Protein AF-A0A397TAD4-F1 (afdb_monomer_lite)

pLDDT: mean 73.11, std 14.96, range [38.75, 90.0]

Secondary structure (DSSP, 8-state):
--------------TTSEEEEEEETTEEEEEEHHHHHHS-HHHHHHHHHHHHHHTT---SSEEEEEEE-SSS-EEEEEE--TTT--HHHHHHHHHHH-SSS---EEEEEE-----

Radius of gyration: 17.32 Å; chains: 1; bounding box: 34×46×65 Å

Structure (mmCIF, N/CA/C/O backbone):
data_AF-A0A397TAD4-F1
#
_entry.id   AF-A0A397TAD4-F1
#
loop_
_atom_site.group_PDB
_atom_site.id
_atom_site.type_symbol
_atom_site.label_atom_id
_atom_site.label_alt_id
_atom_site.label_comp_id
_atom_site.label_asym_id
_atom_site.label_entity_id
_atom_site.label_seq_id
_atom_site.pdbx_PDB_ins_code
_atom_site.Cartn_x
_atom_site.Cartn_y
_atom_site.Cartn_z
_atom_site.occupancy
_atom_site.B_iso_or_equiv
_atom_site.auth_seq_id
_atom_site.auth_comp_id
_atom_site.auth_asym_id
_atom_site.auth_atom_id
_atom_site.pdbx_PDB_model_num
ATOM 1 N N . MET A 1 1 ? 3.492 -31.515 42.662 1.00 39.44 1 MET A N 1
ATOM 2 C CA . MET A 1 1 ? 3.967 -31.130 41.315 1.00 39.44 1 MET A CA 1
ATOM 3 C C . MET A 1 1 ? 2.885 -30.301 40.634 1.00 39.44 1 MET A C 1
ATOM 5 O O . MET A 1 1 ? 1.911 -30.863 40.146 1.00 39.44 1 MET A O 1
ATOM 9 N N . SER A 1 2 ? 2.992 -28.971 40.683 1.00 49.97 2 SER A N 1
ATOM 10 C CA . SER A 1 2 ? 2.001 -28.070 40.078 1.00 49.97 2 SER A CA 1
ATOM 11 C C . SER A 1 2 ? 2.209 -27.993 38.571 1.00 49.97 2 SER A C 1
ATOM 13 O O . SER A 1 2 ? 3.196 -27.429 38.103 1.00 49.97 2 SER A O 1
ATOM 15 N N . LYS A 1 3 ? 1.264 -28.548 37.807 1.00 50.78 3 LYS A N 1
ATOM 16 C CA . LYS A 1 3 ? 1.162 -28.311 36.366 1.00 50.78 3 LYS A CA 1
ATOM 17 C C . LYS A 1 3 ? 0.819 -26.833 36.155 1.00 50.78 3 LYS A C 1
ATOM 19 O O . LYS A 1 3 ? -0.283 -26.394 36.474 1.00 50.78 3 LYS A O 1
ATOM 24 N N . ARG A 1 4 ? 1.793 -26.064 35.662 1.00 49.22 4 ARG A N 1
ATOM 25 C CA . ARG A 1 4 ? 1.625 -24.677 35.212 1.00 49.22 4 ARG A CA 1
ATOM 26 C C . ARG A 1 4 ? 0.568 -24.682 34.101 1.00 49.22 4 ARG A C 1
ATOM 28 O O . ARG A 1 4 ? 0.799 -25.272 33.049 1.00 49.22 4 ARG A O 1
ATOM 35 N N . LYS A 1 5 ? -0.599 -24.076 34.347 1.00 51.59 5 LYS A N 1
ATOM 36 C CA . LYS A 1 5 ? -1.576 -23.772 33.294 1.00 51.59 5 LYS A CA 1
ATOM 37 C C . LYS A 1 5 ? -0.873 -22.856 32.289 1.00 51.59 5 LYS A C 1
ATOM 39 O O . LYS A 1 5 ? -0.493 -21.747 32.651 1.00 51.59 5 LYS A O 1
ATOM 44 N N . GLN A 1 6 ? -0.658 -23.340 31.067 1.00 45.09 6 GLN A N 1
ATOM 45 C CA . GLN A 1 6 ? -0.340 -22.481 29.932 1.00 45.09 6 GLN A CA 1
ATOM 46 C C . GLN A 1 6 ? -1.543 -21.565 29.719 1.00 45.09 6 GLN A C 1
ATOM 48 O O . GLN A 1 6 ? -2.621 -22.014 29.330 1.00 45.09 6 GLN A O 1
ATOM 53 N N . SER A 1 7 ? -1.364 -20.293 30.048 1.00 49.72 7 SER A N 1
ATOM 54 C CA . SER A 1 7 ? -2.206 -19.213 29.567 1.00 49.72 7 SER A CA 1
ATOM 55 C C . SER A 1 7 ? -2.165 -19.246 28.040 1.00 49.72 7 SER A C 1
ATOM 57 O O . SER A 1 7 ? -1.097 -19.133 27.438 1.00 49.72 7 SER A O 1
ATOM 59 N N . LYS A 1 8 ? -3.328 -19.440 27.415 1.00 51.31 8 LYS A N 1
ATOM 60 C CA . LYS A 1 8 ? -3.512 -19.054 26.016 1.00 51.31 8 LYS A CA 1
ATOM 61 C C . LYS A 1 8 ? -3.228 -17.548 25.926 1.00 51.31 8 LYS A C 1
ATOM 63 O O . LYS A 1 8 ? -3.602 -16.831 26.857 1.00 51.31 8 LYS A O 1
ATOM 68 N N . PRO A 1 9 ? -2.570 -17.050 24.872 1.00 48.22 9 PRO A N 1
ATOM 69 C CA . PRO A 1 9 ? -2.591 -15.625 24.610 1.00 48.22 9 PRO A CA 1
ATOM 70 C C . PRO A 1 9 ? -4.017 -15.270 24.172 1.00 48.22 9 PRO A C 1
ATOM 72 O O . PRO A 1 9 ? -4.401 -15.518 23.032 1.00 48.22 9 PRO A O 1
ATOM 75 N N . ASP A 1 10 ? -4.812 -14.737 25.101 1.00 45.09 10 ASP A N 1
ATOM 76 C CA . ASP A 1 10 ? -5.994 -13.940 24.775 1.00 45.09 10 ASP A CA 1
ATOM 77 C C . ASP A 1 10 ? -5.491 -12.647 24.138 1.00 45.09 10 ASP A C 1
ATOM 79 O O . ASP A 1 10 ? -5.167 -11.660 24.799 1.00 45.09 10 ASP A O 1
ATOM 83 N N . SER A 1 11 ? -5.303 -12.685 22.831 1.00 43.12 11 SER A N 1
ATOM 84 C CA . SER A 1 11 ? -5.144 -11.489 22.021 1.00 43.12 11 SER A CA 1
ATOM 85 C C . SER A 1 11 ? -5.771 -11.797 20.676 1.00 43.12 11 SER A C 1
ATOM 87 O O . SER A 1 11 ? -5.080 -12.085 19.702 1.00 43.12 11 SER A O 1
ATOM 89 N N . GLU A 1 12 ? -7.104 -11.779 20.647 1.00 41.28 12 GLU A N 1
ATOM 90 C CA . GLU A 1 12 ? -7.805 -11.430 19.416 1.00 41.28 12 GLU A CA 1
ATOM 91 C C . GLU A 1 12 ? -7.170 -10.122 18.914 1.00 41.28 12 GLU A C 1
ATOM 93 O O . GLU A 1 12 ? -7.095 -9.149 19.674 1.00 41.28 12 GLU A O 1
ATOM 98 N N . PRO A 1 13 ? -6.612 -10.077 17.694 1.00 45.47 13 PRO A N 1
ATOM 99 C CA . PRO A 1 13 ? -6.219 -8.804 17.128 1.00 45.47 13 PRO A CA 1
ATOM 100 C C . PRO A 1 13 ? -7.509 -7.998 17.003 1.00 45.47 13 PRO A C 1
ATOM 102 O O . PRO A 1 13 ? -8.441 -8.446 16.340 1.00 45.47 13 PRO A O 1
ATOM 105 N N . ASN A 1 14 ? -7.582 -6.834 17.653 1.00 45.53 14 ASN A N 1
ATOM 106 C CA . ASN A 1 14 ? -8.595 -5.837 17.320 1.00 45.53 14 ASN A CA 1
ATOM 107 C C . ASN A 1 14 ? -8.559 -5.670 15.795 1.00 45.53 14 ASN A C 1
ATOM 109 O O . ASN A 1 14 ? -7.598 -5.115 15.255 1.00 45.53 14 ASN A O 1
ATOM 113 N N . SER A 1 15 ? -9.567 -6.214 15.113 1.00 52.78 15 SER A N 1
ATOM 114 C CA . SER A 1 15 ? -9.606 -6.392 13.656 1.00 52.78 15 SER A CA 1
ATOM 115 C C . SER A 1 15 ? -9.572 -5.070 12.888 1.00 52.78 15 SER A C 1
ATOM 117 O O . SER A 1 15 ? -9.391 -5.058 11.680 1.00 52.78 15 SER A O 1
ATOM 119 N N . THR A 1 16 ? -9.685 -3.946 13.591 1.00 63.31 16 THR A N 1
ATOM 120 C CA . THR A 1 16 ? -9.727 -2.594 13.040 1.00 63.31 16 THR A CA 1
ATOM 121 C C . THR A 1 16 ? -8.363 -1.902 12.919 1.00 63.31 16 THR A C 1
ATOM 123 O O . THR A 1 16 ? -8.257 -0.937 12.162 1.00 63.31 16 THR A O 1
ATOM 126 N N . ASP A 1 17 ? -7.314 -2.363 13.621 1.00 76.12 17 ASP A N 1
ATOM 127 C CA . ASP A 1 17 ? -5.986 -1.700 13.629 1.00 76.12 17 ASP A CA 1
ATOM 128 C C . ASP A 1 17 ? -4.978 -2.317 12.641 1.00 76.12 17 ASP A C 1
ATOM 130 O O . ASP A 1 17 ? -3.835 -1.872 12.558 1.00 76.12 17 ASP A O 1
ATOM 134 N N . THR A 1 18 ? -5.361 -3.346 11.882 1.00 84.62 18 THR A N 1
ATOM 135 C CA . THR A 1 18 ? -4.472 -3.996 10.901 1.00 84.62 18 THR A CA 1
ATOM 136 C C . THR A 1 18 ? -4.919 -3.664 9.480 1.00 84.62 18 THR A C 1
ATOM 138 O O . THR A 1 18 ? -6.109 -3.511 9.228 1.00 84.62 18 THR A O 1
ATOM 141 N N . ILE A 1 19 ? -3.959 -3.519 8.571 1.00 87.56 19 ILE A N 1
ATOM 142 C CA . ILE A 1 19 ? -4.166 -3.344 7.133 1.00 87.56 19 ILE A CA 1
ATOM 143 C C . ILE A 1 19 ? -3.270 -4.332 6.386 1.00 87.56 19 ILE A C 1
ATOM 145 O O . ILE A 1 19 ? -2.120 -4.544 6.779 1.00 87.56 19 ILE A O 1
ATOM 149 N N . GLU A 1 20 ? -3.784 -4.969 5.341 1.00 89.44 20 GLU A N 1
ATOM 150 C CA . GLU A 1 20 ? -3.012 -5.899 4.521 1.00 89.44 20 GLU A CA 1
ATOM 151 C C . GLU A 1 20 ? -2.422 -5.165 3.311 1.00 89.44 20 GLU A C 1
ATOM 153 O O . GLU A 1 20 ? -3.145 -4.607 2.491 1.00 89.44 20 GLU A O 1
ATOM 158 N N . LEU A 1 21 ? -1.090 -5.149 3.208 1.00 90.00 21 LEU A N 1
ATOM 159 C CA . LEU A 1 21 ? -0.370 -4.643 2.040 1.00 90.00 21 LEU A CA 1
ATOM 160 C C . LEU A 1 21 ? -0.167 -5.792 1.047 1.00 90.00 21 LEU A C 1
ATOM 162 O O . LEU A 1 21 ? 0.573 -6.740 1.318 1.00 90.00 21 LEU A O 1
ATOM 166 N N . ILE A 1 22 ? -0.822 -5.718 -0.102 1.00 89.88 22 ILE A N 1
ATOM 167 C CA . ILE A 1 22 ? -0.888 -6.768 -1.114 1.00 89.88 22 ILE A CA 1
ATOM 168 C C . ILE A 1 22 ? -0.006 -6.369 -2.296 1.00 89.88 22 ILE A C 1
ATOM 170 O O . ILE A 1 22 ? -0.330 -5.468 -3.060 1.00 89.88 22 ILE A O 1
ATOM 174 N N . PHE A 1 23 ? 1.115 -7.061 -2.475 1.00 86.12 23 PHE A N 1
ATOM 175 C CA . PHE A 1 23 ? 2.042 -6.817 -3.588 1.00 86.12 23 PHE A CA 1
ATOM 176 C C . PHE A 1 23 ? 1.872 -7.837 -4.720 1.00 86.12 23 PHE A C 1
ATOM 178 O O . PHE A 1 23 ? 2.209 -7.584 -5.871 1.00 86.12 23 PHE A O 1
ATOM 185 N N . SER A 1 24 ? 1.380 -9.031 -4.391 1.00 82.75 24 SER A N 1
ATOM 186 C CA . SER A 1 24 ? 0.959 -10.061 -5.344 1.00 82.75 24 SER A CA 1
ATOM 187 C C . SER A 1 24 ? 0.063 -11.072 -4.628 1.00 82.75 24 SER A C 1
ATOM 189 O O . SER A 1 24 ? -0.019 -11.073 -3.400 1.00 82.75 24 SER A O 1
ATOM 191 N N . HIS A 1 25 ? -0.548 -11.999 -5.369 1.00 78.88 25 HIS A N 1
ATOM 192 C CA . HIS A 1 25 ? -1.342 -13.082 -4.775 1.00 78.88 25 HIS A CA 1
ATOM 193 C C . HIS A 1 25 ? -0.554 -13.915 -3.740 1.00 78.88 25 HIS A C 1
ATOM 195 O O . HIS A 1 25 ? -1.140 -14.477 -2.818 1.00 78.88 25 HIS A O 1
ATOM 201 N N . SER A 1 26 ? 0.773 -14.008 -3.878 1.00 81.81 26 SER A N 1
ATOM 202 C CA . SER A 1 26 ? 1.651 -14.750 -2.963 1.00 81.81 26 SER A CA 1
ATOM 203 C C . SER A 1 26 ? 2.388 -13.875 -1.944 1.00 81.81 26 SER A C 1
ATOM 205 O O . SER A 1 26 ? 3.004 -14.421 -1.033 1.00 81.81 26 SER A O 1
ATOM 207 N N . HIS A 1 27 ? 2.330 -12.545 -2.070 1.00 84.81 27 HIS A N 1
ATOM 208 C CA . HIS A 1 27 ? 3.041 -11.611 -1.192 1.00 84.81 27 HIS A CA 1
ATOM 209 C C . HIS A 1 27 ? 2.065 -10.608 -0.592 1.00 84.81 27 HIS A C 1
ATOM 211 O O . HIS A 1 27 ? 1.761 -9.569 -1.183 1.00 84.81 27 HIS A O 1
ATOM 217 N N . LYS A 1 28 ? 1.602 -10.956 0.606 1.00 89.69 28 LYS A N 1
ATOM 218 C CA . LYS A 1 28 ? 0.707 -10.169 1.444 1.00 89.69 28 LYS A CA 1
ATOM 219 C C . LYS A 1 28 ? 1.407 -9.897 2.767 1.00 89.69 28 LYS A C 1
ATOM 221 O O . LYS A 1 28 ? 1.939 -10.823 3.380 1.00 89.69 28 LYS A O 1
ATOM 226 N N . VAL A 1 29 ? 1.442 -8.640 3.187 1.00 89.06 29 VAL A N 1
ATOM 227 C CA . VAL A 1 29 ? 2.104 -8.226 4.423 1.00 89.06 29 VAL A CA 1
ATOM 228 C C . VAL A 1 29 ? 1.083 -7.530 5.318 1.00 89.06 29 VAL A C 1
ATOM 230 O O . VAL A 1 29 ? 0.709 -6.394 5.031 1.00 89.06 29 VAL A O 1
ATOM 233 N N . PRO A 1 30 ? 0.635 -8.170 6.411 1.00 88.50 30 PRO A N 1
ATOM 234 C CA . PRO A 1 30 ? -0.209 -7.507 7.391 1.00 88.50 30 PRO A CA 1
ATOM 235 C C . PRO A 1 30 ? 0.631 -6.519 8.204 1.00 88.50 30 PRO A C 1
ATOM 237 O O . PRO A 1 30 ? 1.669 -6.874 8.769 1.00 88.50 30 PRO A O 1
ATOM 240 N N . VAL A 1 31 ? 0.178 -5.273 8.288 1.00 88.12 31 VAL A N 1
ATOM 241 C CA . VAL A 1 31 ? 0.856 -4.209 9.032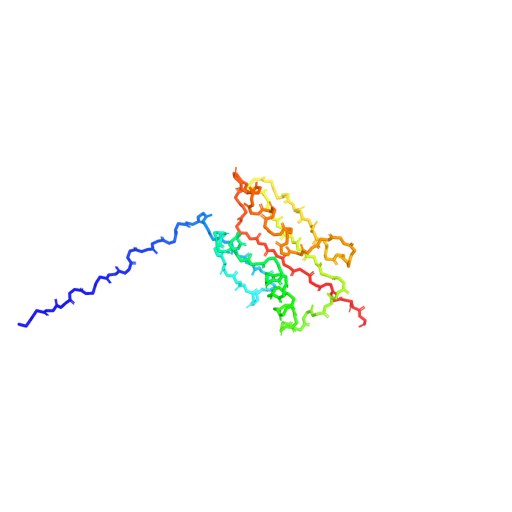 1.00 88.12 31 VAL A CA 1
ATOM 242 C C . VAL A 1 31 ? -0.147 -3.497 9.930 1.00 88.12 31 VAL A C 1
ATOM 244 O O . VAL A 1 31 ? -1.315 -3.340 9.589 1.00 88.12 31 VAL A O 1
ATOM 247 N N . LYS A 1 32 ? 0.294 -3.053 11.108 1.00 87.44 32 LYS A N 1
ATOM 248 C CA . LYS A 1 32 ? -0.557 -2.256 11.996 1.00 87.44 32 LYS A CA 1
ATOM 249 C C . LYS A 1 32 ? -0.636 -0.812 11.507 1.00 87.44 32 LYS A C 1
ATOM 251 O O . LYS A 1 32 ? 0.400 -0.193 11.254 1.00 87.44 32 LYS A O 1
ATOM 256 N N . LYS A 1 33 ? -1.843 -0.249 11.458 1.00 84.69 33 LYS A N 1
ATOM 257 C CA . LYS A 1 33 ? -2.095 1.163 11.131 1.00 84.69 33 LYS A CA 1
ATOM 258 C C . LYS A 1 33 ? -1.336 2.075 12.096 1.00 84.69 33 LYS A C 1
ATOM 260 O O . LYS A 1 33 ? -0.623 2.980 11.665 1.00 84.69 33 LYS A O 1
ATOM 265 N N . SER A 1 34 ? -1.384 1.762 13.391 1.00 84.25 34 SER A N 1
ATOM 266 C CA . SER A 1 34 ? -0.591 2.423 14.436 1.00 84.25 34 SER A CA 1
ATOM 267 C C . SER A 1 34 ? 0.923 2.434 14.156 1.00 84.25 34 SER A C 1
ATOM 269 O O . SER A 1 34 ? 1.572 3.470 14.310 1.00 84.25 34 SER A O 1
ATOM 271 N N . GLN A 1 35 ? 1.488 1.321 13.679 1.00 84.62 35 GLN A N 1
ATOM 272 C CA . GLN A 1 35 ? 2.910 1.215 13.331 1.00 84.62 35 GLN A CA 1
ATOM 273 C C . GLN A 1 35 ? 3.266 2.068 12.105 1.00 84.62 35 GLN A C 1
ATOM 275 O O . GLN A 1 35 ? 4.262 2.790 12.127 1.00 84.62 35 GLN A O 1
ATOM 280 N N . LEU A 1 36 ? 2.429 2.044 11.065 1.00 84.12 36 LEU A N 1
ATOM 281 C CA . LEU A 1 36 ? 2.628 2.838 9.847 1.00 84.12 36 LEU A CA 1
ATOM 282 C C . LEU A 1 36 ? 2.577 4.346 10.117 1.00 84.12 36 LEU A C 1
ATOM 284 O O . LEU A 1 36 ? 3.306 5.109 9.489 1.00 84.12 36 LEU A O 1
ATOM 288 N N . LEU A 1 37 ? 1.771 4.791 11.082 1.00 83.50 37 LEU A N 1
ATOM 289 C CA . LEU A 1 37 ? 1.745 6.196 11.498 1.00 83.50 37 LEU A CA 1
ATOM 290 C C . LEU A 1 37 ? 3.043 6.623 12.210 1.00 83.50 37 LEU A C 1
ATOM 292 O O . LEU A 1 37 ? 3.499 7.755 12.005 1.00 83.50 37 LEU A O 1
ATOM 296 N N . LEU A 1 38 ? 3.645 5.724 12.997 1.00 84.88 38 LEU A N 1
ATOM 297 C CA . LEU A 1 38 ? 4.890 5.953 13.742 1.00 84.88 38 LEU A CA 1
ATOM 298 C C . LEU A 1 38 ? 6.148 5.867 12.865 1.00 84.88 38 LEU A C 1
ATOM 300 O O . LEU A 1 38 ? 7.099 6.616 13.086 1.00 84.88 38 LEU A O 1
ATOM 304 N N . ASP A 1 39 ? 6.170 4.968 11.880 1.00 84.38 39 ASP A N 1
ATOM 305 C CA . ASP A 1 39 ? 7.340 4.734 11.030 1.00 84.38 39 ASP A CA 1
ATOM 306 C C . ASP A 1 39 ? 7.689 5.945 10.151 1.00 84.38 39 ASP A C 1
ATOM 308 O O . ASP A 1 39 ? 6.836 6.740 9.775 1.00 84.38 39 ASP A O 1
ATOM 312 N N . ASN A 1 40 ? 8.961 6.115 9.791 1.00 86.56 40 ASN A N 1
ATOM 313 C CA . ASN A 1 40 ? 9.379 7.196 8.891 1.00 86.56 40 ASN A CA 1
ATOM 314 C C . ASN A 1 40 ? 8.837 6.962 7.464 1.00 86.5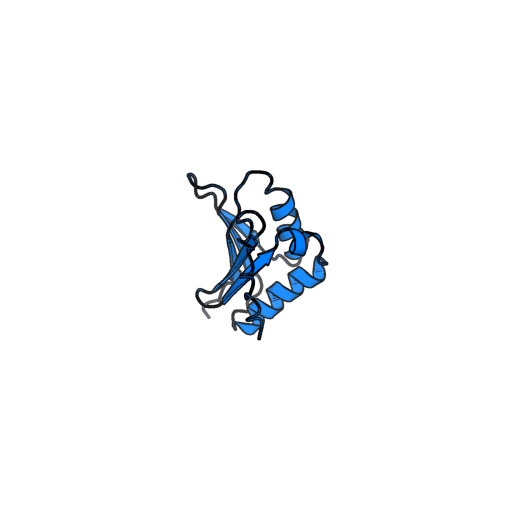6 40 ASN A C 1
ATOM 316 O O . ASN A 1 40 ? 8.939 5.857 6.939 1.00 86.56 40 ASN A O 1
ATOM 320 N N . GLU A 1 41 ? 8.339 8.004 6.797 1.00 84.69 41 GLU A N 1
ATOM 321 C CA . GLU A 1 41 ? 7.805 7.939 5.425 1.00 84.69 41 GLU A CA 1
ATOM 322 C C . GLU A 1 41 ? 8.820 7.372 4.426 1.00 84.69 41 GLU A C 1
ATOM 324 O O . GLU A 1 41 ? 8.474 6.544 3.582 1.00 84.69 41 GLU A O 1
ATOM 329 N N . LYS A 1 42 ? 10.099 7.742 4.574 1.00 85.12 42 LYS A N 1
ATOM 330 C CA . LYS A 1 42 ? 11.186 7.187 3.751 1.00 85.12 42 LYS A CA 1
ATOM 331 C C . LYS A 1 42 ? 11.345 5.683 3.949 1.00 85.12 42 LYS A C 1
ATOM 333 O O . LYS A 1 42 ? 11.560 4.963 2.986 1.00 85.12 42 LYS A O 1
ATOM 338 N N . LYS A 1 43 ? 11.208 5.213 5.191 1.00 86.94 43 LYS A N 1
ATOM 339 C CA . LYS A 1 43 ? 11.325 3.794 5.543 1.00 86.94 43 LYS A CA 1
ATOM 340 C C . LYS A 1 43 ? 10.158 2.989 4.969 1.00 86.94 43 LYS A C 1
ATOM 342 O O . LYS A 1 43 ? 10.377 1.897 4.467 1.00 86.94 43 LYS A O 1
ATOM 347 N N . ILE A 1 44 ? 8.944 3.542 5.008 1.00 86.50 44 ILE A N 1
ATOM 348 C CA . ILE A 1 44 ? 7.752 2.919 4.413 1.00 86.50 44 ILE A CA 1
ATOM 349 C C . ILE A 1 44 ? 7.904 2.829 2.892 1.00 86.50 44 ILE A C 1
ATOM 351 O O . ILE A 1 44 ? 7.694 1.767 2.318 1.00 86.50 44 ILE A O 1
ATOM 355 N N . THR A 1 45 ? 8.321 3.923 2.252 1.00 86.69 45 THR A N 1
ATOM 356 C CA . THR A 1 45 ? 8.538 3.964 0.796 1.00 86.69 45 THR A CA 1
ATOM 357 C C . THR A 1 45 ? 9.603 2.953 0.377 1.00 86.69 45 THR A C 1
ATOM 359 O O . THR A 1 45 ? 9.358 2.132 -0.499 1.00 86.69 45 THR A O 1
ATOM 362 N N . GLN A 1 46 ? 10.743 2.938 1.071 1.00 86.69 46 GLN A N 1
ATOM 363 C CA . GLN A 1 46 ? 11.813 1.982 0.809 1.00 86.69 46 GLN A CA 1
ATOM 364 C C . GLN A 1 46 ? 11.352 0.533 1.013 1.00 86.69 46 GLN A C 1
ATOM 366 O O . GLN A 1 46 ? 11.665 -0.321 0.197 1.00 86.69 46 GLN A O 1
ATOM 371 N N . PHE A 1 47 ? 10.572 0.251 2.061 1.00 88.81 47 PHE A N 1
ATOM 372 C CA . PHE A 1 47 ? 10.006 -1.079 2.286 1.00 88.81 47 PHE A CA 1
ATOM 373 C C . PHE A 1 47 ? 9.123 -1.541 1.117 1.00 88.81 47 PHE A C 1
ATOM 375 O O . PHE A 1 47 ? 9.251 -2.681 0.668 1.00 88.81 47 PHE A O 1
ATOM 382 N N . VAL A 1 48 ? 8.252 -0.666 0.606 1.00 87.44 48 VAL A N 1
ATOM 383 C CA . VAL A 1 48 ? 7.396 -0.957 -0.556 1.00 87.44 48 VAL A CA 1
ATOM 384 C C . VAL A 1 48 ? 8.250 -1.224 -1.797 1.00 87.44 48 VAL A C 1
ATOM 386 O O . VAL A 1 48 ? 8.069 -2.249 -2.451 1.00 87.44 48 VAL A O 1
ATOM 389 N N . GLU A 1 49 ? 9.220 -0.359 -2.090 1.00 85.44 49 GLU A N 1
ATOM 390 C CA . GLU A 1 49 ? 10.100 -0.486 -3.259 1.00 85.44 49 GLU A CA 1
ATOM 391 C C . GLU A 1 49 ? 10.993 -1.729 -3.205 1.00 85.44 49 GLU A C 1
ATOM 393 O O . GLU A 1 49 ? 11.117 -2.444 -4.202 1.00 85.44 49 GLU A O 1
ATOM 398 N N . ASP A 1 50 ? 11.581 -2.024 -2.045 1.00 87.31 50 ASP A N 1
ATOM 399 C CA . ASP A 1 50 ? 12.397 -3.218 -1.830 1.00 87.31 50 ASP A CA 1
ATOM 400 C C . ASP A 1 50 ? 11.546 -4.487 -1.960 1.00 87.31 50 ASP A C 1
ATOM 402 O O . ASP A 1 50 ? 11.999 -5.475 -2.541 1.00 87.31 50 ASP A O 1
ATOM 406 N N . THR A 1 51 ? 10.291 -4.456 -1.494 1.00 87.31 51 THR A N 1
ATOM 407 C CA . THR A 1 51 ? 9.353 -5.577 -1.655 1.00 87.31 51 THR A CA 1
ATOM 408 C C . THR A 1 51 ? 8.986 -5.778 -3.123 1.00 87.31 51 THR A C 1
ATOM 410 O O . THR A 1 51 ? 9.089 -6.898 -3.621 1.00 87.31 51 THR A O 1
ATOM 413 N N . LEU A 1 52 ? 8.642 -4.709 -3.849 1.00 84.44 52 LEU A N 1
ATOM 414 C CA . LEU A 1 52 ? 8.372 -4.753 -5.293 1.00 84.44 52 LEU A CA 1
ATOM 415 C C . LEU A 1 52 ? 9.583 -5.266 -6.088 1.00 84.44 52 LEU A C 1
ATOM 417 O O . LEU A 1 52 ? 9.435 -6.055 -7.027 1.00 84.44 52 LEU A O 1
ATOM 421 N N . ARG A 1 53 ? 10.794 -4.871 -5.676 1.00 83.19 53 ARG A N 1
ATOM 422 C CA . ARG A 1 53 ? 12.051 -5.376 -6.235 1.00 83.19 53 ARG A CA 1
ATOM 423 C C . ARG A 1 53 ? 12.257 -6.855 -5.952 1.00 83.19 53 ARG A C 1
ATOM 425 O O . ARG A 1 53 ? 12.613 -7.592 -6.868 1.00 83.19 53 ARG A O 1
ATOM 432 N N . TYR A 1 54 ? 12.009 -7.289 -4.722 1.00 83.94 54 TYR A N 1
ATOM 433 C CA . TYR A 1 54 ? 12.135 -8.686 -4.320 1.00 83.94 54 TYR A CA 1
ATOM 434 C C . TYR A 1 54 ? 11.209 -9.604 -5.127 1.00 83.94 54 TYR A C 1
ATOM 436 O O . TYR A 1 54 ? 11.636 -10.661 -5.589 1.00 83.94 54 TYR A O 1
ATOM 444 N N . ILE A 1 55 ? 9.968 -9.182 -5.377 1.00 81.88 55 ILE A N 1
ATOM 445 C CA . ILE A 1 55 ? 8.992 -9.970 -6.147 1.00 81.88 55 ILE A CA 1
ATOM 446 C C . ILE A 1 55 ? 9.187 -9.876 -7.672 1.00 81.88 55 ILE A C 1
ATOM 448 O O . ILE A 1 55 ? 8.273 -10.200 -8.433 1.00 81.88 55 ILE A O 1
ATOM 452 N N . ASN A 1 56 ? 10.359 -9.420 -8.139 1.00 69.25 56 ASN A N 1
ATOM 453 C CA . ASN A 1 56 ? 10.700 -9.223 -9.556 1.00 69.25 56 ASN A CA 1
ATOM 454 C C . ASN A 1 56 ? 9.681 -8.374 -10.334 1.00 69.25 56 ASN A C 1
ATOM 456 O O . ASN A 1 56 ? 9.527 -8.523 -11.548 1.00 69.25 56 ASN A O 1
ATOM 460 N N . SER A 1 57 ? 8.976 -7.487 -9.637 1.00 65.50 57 SER A N 1
ATOM 461 C CA . SER A 1 57 ? 8.002 -6.574 -10.232 1.00 65.50 57 SER A CA 1
ATOM 462 C C . SER A 1 57 ? 8.547 -5.151 -10.254 1.00 65.50 57 SER A C 1
ATOM 464 O O . SER A 1 57 ? 7.771 -4.214 -10.249 1.00 65.50 57 SER A O 1
ATOM 466 N N . PHE A 1 58 ? 9.870 -4.946 -10.268 1.00 64.94 58 PHE A N 1
ATOM 467 C CA . PHE A 1 58 ? 10.426 -3.592 -10.282 1.00 64.94 58 PHE A CA 1
ATOM 468 C C . PHE A 1 58 ? 10.262 -2.935 -11.653 1.00 64.94 58 PHE A C 1
ATOM 470 O O . PHE A 1 58 ? 11.183 -2.914 -12.467 1.00 64.94 58 PHE A O 1
ATOM 477 N N . ASN A 1 59 ? 9.077 -2.386 -11.882 1.00 64.19 59 ASN A N 1
ATOM 478 C CA . ASN A 1 59 ? 8.820 -1.415 -12.921 1.00 64.19 59 ASN A CA 1
ATOM 479 C C . ASN A 1 59 ? 8.415 -0.122 -12.237 1.00 64.19 59 ASN A C 1
ATOM 481 O O . ASN A 1 59 ? 7.473 -0.087 -11.450 1.00 64.19 59 ASN A O 1
ATOM 485 N N . PHE A 1 60 ? 9.186 0.920 -12.510 1.00 64.50 60 PHE A N 1
ATOM 486 C CA . PHE A 1 60 ? 8.794 2.274 -12.187 1.00 64.50 60 PHE A CA 1
ATOM 487 C C . PHE A 1 60 ? 8.153 2.882 -13.445 1.00 64.50 60 PHE A C 1
ATOM 489 O O . PHE A 1 60 ? 8.724 2.720 -14.533 1.00 64.50 60 PHE A O 1
ATOM 496 N N . PRO A 1 61 ? 7.005 3.568 -13.339 1.00 73.75 61 PRO A N 1
ATOM 497 C CA . PRO A 1 61 ? 6.233 3.851 -12.120 1.00 73.75 61 PRO A CA 1
ATOM 498 C C . PRO A 1 61 ? 5.403 2.650 -11.619 1.00 73.75 61 PRO A C 1
ATOM 500 O O . PRO A 1 61 ? 5.060 1.757 -12.393 1.00 73.75 61 PRO A O 1
ATOM 503 N N . TYR A 1 62 ? 5.071 2.645 -10.324 1.00 77.62 62 TYR A N 1
ATOM 504 C CA . TYR A 1 62 ? 4.123 1.718 -9.700 1.00 77.62 62 TYR A CA 1
ATOM 505 C C . TYR A 1 62 ? 2.939 2.477 -9.086 1.00 77.62 62 TYR A C 1
ATOM 507 O O . TYR A 1 62 ? 3.026 3.661 -8.774 1.00 77.62 62 TYR A O 1
ATOM 515 N N . GLU A 1 63 ? 1.812 1.803 -8.910 1.00 81.00 63 GLU A N 1
ATOM 516 C CA . GLU A 1 63 ? 0.566 2.356 -8.394 1.00 81.00 63 GLU A CA 1
ATOM 517 C C . GLU A 1 63 ? 0.177 1.681 -7.080 1.00 81.00 63 GLU A C 1
ATOM 519 O O . GLU A 1 63 ? 0.399 0.487 -6.880 1.00 81.00 63 GLU A O 1
ATOM 524 N N . MET A 1 64 ? -0.428 2.450 -6.183 1.00 85.56 64 MET A N 1
ATOM 525 C CA . MET A 1 64 ? -1.060 1.973 -4.960 1.00 85.56 64 MET A CA 1
ATOM 526 C C . MET A 1 64 ? -2.572 2.136 -5.093 1.00 85.56 64 MET A C 1
ATOM 528 O O . MET A 1 64 ? -3.031 3.238 -5.386 1.00 85.56 64 MET A O 1
ATOM 532 N N . PHE A 1 65 ? -3.341 1.080 -4.835 1.00 84.75 65 PHE A N 1
ATOM 533 C CA . PHE A 1 65 ? -4.798 1.110 -4.891 1.00 84.75 65 PHE A CA 1
ATOM 534 C C . PHE A 1 65 ? -5.454 0.543 -3.637 1.00 84.75 65 PHE A C 1
ATOM 536 O O . PHE A 1 65 ? -4.914 -0.340 -2.979 1.00 84.75 65 PHE A O 1
ATOM 543 N N . TYR A 1 66 ? -6.618 1.074 -3.281 1.00 84.19 66 TYR A N 1
ATOM 544 C CA . TYR A 1 66 ? -7.407 0.609 -2.142 1.00 84.19 66 TYR A CA 1
ATOM 545 C C . TYR A 1 66 ? -8.898 0.757 -2.435 1.00 84.19 66 TYR A C 1
ATOM 547 O O . TYR A 1 66 ? -9.295 1.598 -3.248 1.00 84.19 66 TYR A O 1
ATOM 555 N N . TYR A 1 67 ? -9.705 -0.052 -1.751 1.00 79.69 67 TYR A N 1
ATOM 556 C CA . TYR A 1 67 ? -11.162 0.014 -1.800 1.00 79.69 67 TYR A CA 1
ATOM 557 C C . TYR A 1 67 ? -11.702 0.681 -0.532 1.00 79.69 67 TYR A C 1
ATOM 559 O O . TYR A 1 67 ? -11.202 0.443 0.569 1.00 79.69 67 TYR A O 1
ATOM 567 N N . GLU A 1 68 ? -12.703 1.545 -0.693 1.00 76.38 68 GLU A N 1
ATOM 568 C CA . GLU A 1 68 ? -13.392 2.226 0.408 1.00 76.38 68 GLU A CA 1
ATOM 569 C C . GLU A 1 68 ? -14.835 1.719 0.543 1.00 76.38 68 GLU A C 1
ATOM 571 O O . GLU A 1 68 ? -15.644 1.949 -0.350 1.00 76.38 68 GLU A O 1
ATOM 576 N N . GLY A 1 69 ? -15.174 1.127 1.694 1.00 66.00 69 GLY A N 1
ATOM 577 C CA . GLY A 1 69 ? -16.542 0.747 2.066 1.00 66.00 69 GLY A CA 1
ATOM 578 C C . GLY A 1 69 ? -17.031 -0.615 1.549 1.00 66.00 69 GLY A C 1
ATOM 579 O O . GLY A 1 69 ? -16.646 -1.075 0.481 1.00 66.00 69 GLY A O 1
ATOM 580 N N . ASP A 1 70 ? -17.938 -1.234 2.315 1.00 62.34 70 ASP A N 1
ATOM 581 C CA . ASP A 1 70 ? -18.458 -2.591 2.058 1.00 62.34 70 ASP A CA 1
ATOM 582 C C . ASP A 1 70 ? -19.482 -2.656 0.895 1.00 62.34 70 ASP A C 1
ATOM 584 O O . ASP A 1 70 ? -19.667 -3.712 0.300 1.00 62.34 70 ASP A O 1
ATOM 588 N N . ASP A 1 71 ? -20.147 -1.535 0.560 1.00 56.84 71 ASP A N 1
ATOM 589 C CA . ASP A 1 71 ? -21.301 -1.493 -0.370 1.00 56.84 71 ASP A CA 1
ATOM 590 C C . ASP A 1 71 ? -21.043 -0.740 -1.692 1.00 56.84 71 ASP A C 1
ATOM 592 O O . ASP A 1 71 ? -21.863 -0.773 -2.614 1.00 56.84 71 ASP A O 1
ATOM 596 N N . LYS A 1 72 ? -19.932 -0.003 -1.795 1.00 59.19 72 LYS A N 1
ATOM 597 C CA . LYS A 1 72 ? -19.545 0.732 -3.007 1.00 59.19 72 LYS A CA 1
ATOM 598 C C . LYS A 1 72 ? -18.050 0.584 -3.191 1.00 59.19 72 LYS A C 1
ATOM 600 O O . LYS A 1 72 ? -17.301 1.288 -2.536 1.00 59.19 72 LYS A O 1
ATOM 605 N N . GLU A 1 73 ? -17.630 -0.286 -4.100 1.00 62.06 73 GLU A N 1
ATOM 606 C CA . GLU A 1 73 ? -16.224 -0.436 -4.479 1.00 62.06 73 GLU A CA 1
ATOM 607 C C . GLU A 1 73 ? -15.712 0.859 -5.134 1.00 62.06 73 GLU A C 1
ATOM 609 O O . GLU A 1 73 ? -15.743 1.033 -6.353 1.00 62.06 73 GLU A O 1
ATOM 614 N N . ILE A 1 74 ? -15.274 1.814 -4.315 1.00 66.12 74 ILE A N 1
ATOM 615 C CA . ILE A 1 74 ? -14.577 3.008 -4.784 1.00 66.12 74 ILE A CA 1
ATOM 616 C C . ILE A 1 74 ? -13.091 2.672 -4.775 1.00 66.12 74 ILE A C 1
ATOM 618 O O . ILE A 1 74 ? -12.476 2.588 -3.714 1.00 66.12 74 ILE A O 1
ATOM 622 N N . CYS A 1 75 ? -12.538 2.458 -5.968 1.00 74.69 75 CYS A N 1
ATOM 623 C CA . CYS A 1 75 ? -11.110 2.258 -6.164 1.00 74.69 75 CYS A CA 1
ATOM 624 C C . CYS A 1 75 ? -10.411 3.612 -6.294 1.00 74.69 75 CYS A C 1
ATOM 626 O O . CYS A 1 75 ? -10.754 4.426 -7.155 1.00 74.69 75 CYS A O 1
ATOM 628 N N . HIS A 1 76 ? -9.409 3.839 -5.453 1.00 74.81 76 HIS A N 1
ATOM 629 C CA . HIS A 1 76 ? -8.544 5.012 -5.524 1.00 74.81 76 HIS A CA 1
ATOM 630 C C . H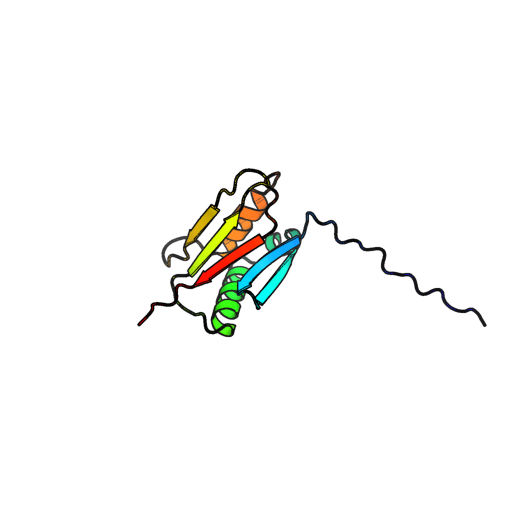IS A 1 76 ? -7.145 4.567 -5.937 1.00 74.81 76 HIS A C 1
ATOM 632 O O . HIS A 1 76 ? -6.577 3.731 -5.245 1.00 74.81 76 HIS A O 1
ATOM 638 N N . SER A 1 77 ? -6.583 5.124 -7.018 1.00 75.25 77 SER A N 1
ATOM 639 C CA . SER A 1 77 ? -5.196 4.861 -7.445 1.00 75.25 77 SER A CA 1
ATOM 640 C C . SER A 1 77 ? -4.289 6.054 -7.130 1.00 75.25 77 SER A C 1
ATOM 642 O O . SER A 1 77 ? -4.648 7.210 -7.367 1.00 75.25 77 SER A O 1
ATOM 644 N N . ILE A 1 78 ? -3.111 5.767 -6.579 1.00 76.81 78 ILE A N 1
ATOM 645 C CA . ILE A 1 78 ? -2.037 6.720 -6.305 1.00 76.81 78 ILE A CA 1
ATOM 646 C C . ILE A 1 78 ? -0.786 6.232 -7.030 1.00 76.81 78 ILE A C 1
ATOM 648 O O . ILE A 1 78 ? -0.201 5.215 -6.660 1.00 76.81 78 ILE A O 1
ATOM 652 N N . VAL A 1 79 ? -0.365 6.974 -8.049 1.00 73.94 79 VAL A N 1
ATOM 653 C CA . VAL A 1 79 ? 0.818 6.655 -8.853 1.00 73.94 79 VAL A CA 1
ATOM 654 C C . VAL A 1 79 ? 2.075 7.178 -8.160 1.00 73.94 79 VAL A C 1
ATOM 656 O O . VAL A 1 79 ? 2.110 8.320 -7.697 1.00 73.94 79 VAL A O 1
ATOM 659 N N . SER A 1 80 ? 3.129 6.365 -8.121 1.00 71.88 80 SER A N 1
ATOM 660 C CA . SER A 1 80 ? 4.475 6.817 -7.785 1.00 71.88 80 SER A CA 1
ATOM 661 C C . SER A 1 80 ? 5.021 7.646 -8.955 1.00 71.88 80 SER A C 1
ATOM 663 O O . SER A 1 80 ? 5.645 7.112 -9.870 1.00 71.88 80 SER A O 1
ATOM 665 N N . ASP A 1 81 ? 4.748 8.948 -8.972 1.00 67.44 81 ASP A N 1
ATOM 666 C CA . ASP A 1 81 ? 5.435 9.881 -9.868 1.00 67.44 81 ASP A CA 1
ATOM 667 C C . ASP A 1 81 ? 6.706 10.413 -9.181 1.00 67.44 81 ASP A C 1
ATOM 669 O O . ASP A 1 81 ? 6.699 10.692 -7.979 1.00 67.44 81 ASP A O 1
ATOM 673 N N . GLU A 1 82 ? 7.797 10.583 -9.934 1.00 56.66 82 GLU A N 1
ATOM 674 C CA . GLU A 1 82 ? 9.090 11.088 -9.433 1.00 56.66 82 GLU A CA 1
ATOM 675 C C . GLU A 1 82 ? 8.986 12.508 -8.848 1.00 56.66 82 GLU A C 1
ATOM 677 O O . GLU A 1 82 ? 9.897 12.971 -8.160 1.00 56.66 82 GLU A O 1
ATOM 682 N N . SER A 1 83 ? 7.890 13.223 -9.114 1.00 54.41 83 SER A N 1
ATOM 683 C CA . SER A 1 83 ? 7.892 14.677 -9.027 1.00 54.41 83 SER A CA 1
ATOM 684 C C . SER A 1 83 ? 7.400 15.297 -7.712 1.00 54.41 83 SER A C 1
ATOM 686 O O . SER A 1 83 ? 7.789 16.436 -7.460 1.00 54.41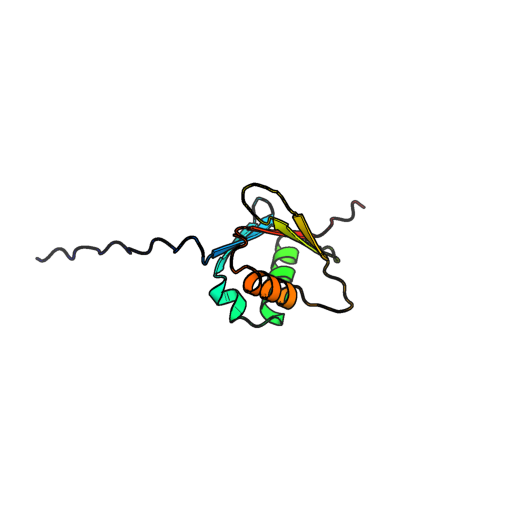 83 SER A O 1
ATOM 688 N N . THR A 1 84 ? 6.606 14.649 -6.836 1.00 54.09 84 THR A N 1
ATOM 689 C CA . THR A 1 84 ? 6.052 15.404 -5.673 1.00 54.09 84 THR A CA 1
ATOM 690 C C . THR A 1 84 ? 5.650 14.679 -4.378 1.00 54.09 84 THR A C 1
ATOM 692 O O . THR A 1 84 ? 5.634 15.351 -3.343 1.00 54.09 84 THR A O 1
ATOM 695 N N . ARG A 1 85 ? 5.330 13.375 -4.335 1.00 61.56 85 ARG A N 1
ATOM 696 C CA . ARG A 1 85 ? 4.885 12.723 -3.078 1.00 61.56 85 ARG A CA 1
ATOM 697 C C . ARG A 1 85 ? 5.396 11.294 -2.937 1.00 61.56 85 ARG A C 1
ATOM 699 O O . ARG A 1 85 ? 5.206 10.473 -3.823 1.00 61.56 85 ARG A O 1
ATOM 706 N N . SER A 1 86 ? 5.999 10.986 -1.786 1.00 75.62 86 SER A N 1
ATOM 707 C CA . SER A 1 86 ? 6.396 9.612 -1.470 1.00 75.62 86 SER A CA 1
ATOM 708 C C . SER A 1 86 ? 5.164 8.747 -1.185 1.00 75.62 86 SER A C 1
ATOM 710 O O . SER A 1 86 ? 4.175 9.221 -0.611 1.00 75.62 86 SER A O 1
ATOM 712 N N . ILE A 1 87 ? 5.219 7.463 -1.541 1.00 83.06 87 ILE A N 1
ATOM 713 C CA . ILE A 1 87 ? 4.140 6.517 -1.223 1.00 83.06 87 ILE A CA 1
ATOM 714 C C . ILE A 1 87 ? 3.976 6.368 0.290 1.00 83.06 87 ILE A C 1
ATOM 716 O O . ILE A 1 87 ? 2.853 6.257 0.769 1.00 83.06 87 ILE A O 1
ATOM 720 N N . GLY A 1 88 ? 5.060 6.487 1.063 1.00 84.31 88 GLY A N 1
ATOM 721 C CA . GLY A 1 88 ? 4.986 6.537 2.520 1.00 84.31 88 GLY A CA 1
ATOM 722 C C . GLY A 1 88 ? 4.139 7.701 3.043 1.00 84.31 88 GLY A C 1
ATOM 723 O O . GLY A 1 88 ? 3.342 7.504 3.958 1.00 84.31 88 GLY A O 1
ATOM 724 N N . THR A 1 89 ? 4.258 8.894 2.451 1.00 84.94 89 THR A N 1
ATOM 725 C CA . THR A 1 89 ? 3.408 10.049 2.794 1.00 84.94 89 THR A CA 1
ATOM 726 C C . THR A 1 89 ? 1.949 9.761 2.439 1.00 84.94 89 THR A C 1
ATOM 728 O O . THR A 1 89 ? 1.070 9.920 3.283 1.00 84.94 89 THR A O 1
ATOM 731 N N . SER A 1 90 ? 1.700 9.262 1.225 1.00 85.12 90 SER A N 1
ATOM 732 C CA . SER A 1 90 ? 0.351 8.953 0.732 1.00 85.12 90 SER A CA 1
ATOM 733 C C . SER A 1 90 ? -0.352 7.897 1.589 1.00 85.12 90 SER A C 1
ATOM 735 O O . SER A 1 90 ? -1.513 8.053 1.953 1.00 85.12 90 SER A O 1
ATOM 737 N N . LEU A 1 91 ? 0.371 6.851 1.989 1.00 85.00 91 LEU A N 1
ATOM 738 C CA . LEU A 1 91 ? -0.140 5.774 2.830 1.00 85.00 91 LEU A CA 1
ATOM 739 C C . LEU A 1 91 ? -0.421 6.247 4.266 1.00 85.00 91 LEU A C 1
ATOM 741 O O . LEU A 1 91 ? -1.409 5.842 4.875 1.00 85.00 91 LEU A O 1
ATOM 745 N N . LYS A 1 92 ? 0.383 7.171 4.805 1.00 86.81 92 LYS A N 1
ATOM 746 C CA . LYS A 1 92 ? 0.071 7.817 6.088 1.00 86.81 92 LYS A CA 1
ATOM 747 C C . LYS A 1 92 ? -1.148 8.727 6.011 1.00 86.81 92 LYS A C 1
ATOM 749 O O . LYS A 1 92 ? -1.964 8.710 6.930 1.00 86.81 92 LYS A O 1
ATOM 754 N N . GLU A 1 93 ? -1.254 9.549 4.969 1.00 85.12 93 GLU A N 1
ATOM 755 C CA . GLU A 1 93 ? -2.422 10.409 4.743 1.00 85.12 93 GLU A CA 1
ATOM 756 C C . GLU A 1 93 ? -3.695 9.567 4.613 1.00 85.12 93 GLU A C 1
ATOM 758 O O . GLU A 1 93 ? -4.714 9.904 5.221 1.00 85.12 93 GLU A O 1
ATOM 763 N N . LEU A 1 94 ? -3.603 8.432 3.917 1.00 82.88 94 LEU A N 1
ATOM 764 C CA . LEU A 1 94 ? -4.678 7.459 3.779 1.00 82.88 94 LEU A CA 1
ATOM 765 C C . LEU A 1 94 ? -5.143 6.926 5.139 1.00 82.88 94 LEU A C 1
ATOM 767 O O . LEU A 1 94 ? -6.316 7.048 5.477 1.00 82.88 94 LEU A O 1
ATOM 771 N N . ILE A 1 95 ? -4.218 6.420 5.959 1.00 82.62 95 ILE A N 1
ATOM 772 C CA . ILE A 1 95 ? -4.536 5.865 7.285 1.00 82.62 95 ILE A CA 1
ATOM 773 C C . ILE A 1 95 ? -5.081 6.940 8.234 1.00 82.62 95 ILE A C 1
ATOM 775 O O . ILE A 1 95 ? -5.968 6.669 9.037 1.00 82.62 95 ILE A O 1
ATOM 779 N N . LYS A 1 96 ? -4.591 8.183 8.151 1.00 81.75 96 LYS A N 1
ATOM 780 C CA . LYS A 1 96 ? -5.153 9.301 8.931 1.00 81.75 96 LYS A CA 1
ATOM 781 C C . LYS A 1 96 ? -6.575 9.654 8.494 1.00 81.75 96 LYS A C 1
ATOM 783 O O . LYS A 1 96 ? -7.379 10.052 9.332 1.00 81.75 96 LYS A O 1
ATOM 788 N N . SER A 1 97 ? -6.866 9.514 7.204 1.00 74.56 97 SER A N 1
ATOM 789 C CA . SER A 1 97 ? -8.183 9.780 6.617 1.00 74.56 97 SER A CA 1
ATOM 790 C C . SER A 1 97 ? -9.167 8.618 6.810 1.00 74.56 97 SER A C 1
ATOM 792 O O . SER A 1 97 ? -10.364 8.794 6.597 1.00 74.56 97 SER A O 1
ATOM 794 N N . ASP A 1 98 ? -8.686 7.456 7.260 1.00 69.62 98 ASP A N 1
ATOM 795 C CA . ASP A 1 98 ? -9.442 6.220 7.503 1.00 69.62 98 ASP A CA 1
ATOM 796 C C . ASP A 1 98 ? -10.313 6.252 8.781 1.00 69.62 98 ASP A C 1
ATOM 798 O O . ASP A 1 98 ? -10.753 5.213 9.269 1.00 69.62 98 ASP A O 1
ATOM 802 N N . GLN A 1 99 ? -10.621 7.428 9.345 1.00 59.09 99 GLN A N 1
ATOM 803 C CA . GLN A 1 99 ? -11.515 7.569 10.510 1.00 59.09 99 GLN A CA 1
ATOM 804 C C . GLN A 1 99 ? -12.997 7.297 10.157 1.00 59.09 99 GLN A C 1
ATOM 806 O O . GLN A 1 99 ? -13.858 8.158 10.323 1.00 59.09 99 GLN A O 1
ATOM 811 N N . GLY A 1 100 ? -13.298 6.091 9.665 1.00 57.59 100 GLY A N 1
ATOM 812 C CA . GLY A 1 100 ? -14.645 5.608 9.336 1.00 57.59 100 GLY A CA 1
ATOM 813 C C . GLY A 1 100 ? -14.779 4.884 7.990 1.00 57.59 100 GLY A C 1
ATOM 814 O O . GLY A 1 100 ? -15.874 4.427 7.677 1.00 57.59 100 GLY A O 1
ATOM 815 N N . LYS A 1 101 ? -13.700 4.771 7.202 1.00 63.62 101 LYS A N 1
ATOM 816 C CA . LYS A 1 101 ? -13.729 4.288 5.805 1.00 63.62 101 LYS A CA 1
ATOM 817 C C . LYS A 1 101 ? -13.508 2.778 5.635 1.00 63.62 101 LYS A C 1
ATOM 819 O O . LYS A 1 101 ? -13.735 2.263 4.545 1.00 63.62 101 LYS A O 1
ATOM 824 N N . LYS A 1 102 ? -13.127 2.080 6.716 1.00 72.56 102 LYS A N 1
ATOM 825 C CA . LYS A 1 102 ? -12.846 0.632 6.759 1.00 72.56 102 LYS A CA 1
ATOM 826 C C . LYS A 1 102 ? -11.864 0.185 5.670 1.00 72.56 102 LYS A C 1
ATOM 828 O O . LYS A 1 102 ? -12.127 -0.757 4.933 1.00 72.56 102 LYS A O 1
ATOM 833 N N . ILE A 1 103 ? -10.720 0.852 5.560 1.00 77.81 103 ILE A N 1
ATOM 834 C CA . ILE A 1 103 ? -9.683 0.380 4.641 1.00 77.81 103 ILE A CA 1
ATOM 835 C C . ILE A 1 103 ? -8.986 -0.829 5.280 1.00 77.81 103 ILE A C 1
ATOM 837 O O . ILE A 1 103 ? -8.295 -0.694 6.298 1.00 77.81 103 ILE A O 1
ATOM 841 N N . GLU A 1 104 ? -9.195 -2.006 4.694 1.00 82.44 104 GLU A N 1
ATOM 842 C CA . GLU A 1 104 ? -8.632 -3.284 5.160 1.00 82.44 104 GLU A CA 1
ATOM 843 C C . GLU A 1 104 ? -7.467 -3.762 4.286 1.00 82.44 104 GLU A C 1
ATOM 845 O O . GLU A 1 104 ? -6.504 -4.333 4.801 1.00 82.44 104 GLU A O 1
ATOM 850 N N . GLU A 1 105 ? -7.503 -3.462 2.987 1.00 85.94 105 GLU A N 1
ATOM 851 C CA . GLU A 1 105 ? -6.526 -3.931 2.006 1.00 85.94 105 GLU A CA 1
ATOM 852 C C . GLU A 1 105 ? -6.004 -2.774 1.145 1.00 85.94 105 GLU A C 1
ATOM 854 O O . GLU A 1 105 ? -6.769 -1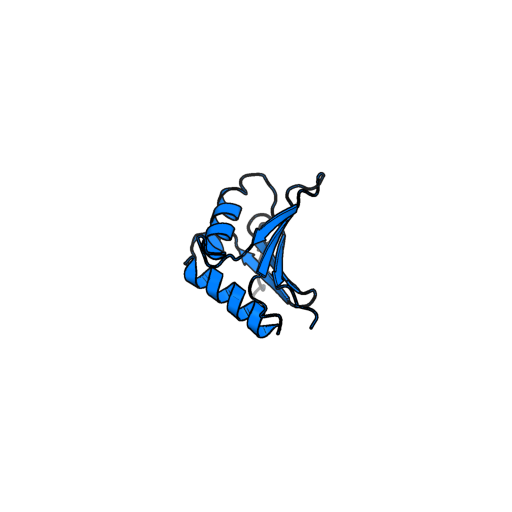.958 0.623 1.00 85.94 105 GLU A O 1
ATOM 859 N N . ILE A 1 106 ? -4.684 -2.718 0.980 1.00 86.94 106 ILE A N 1
ATOM 860 C CA . ILE A 1 106 ? -3.998 -1.822 0.047 1.00 86.94 106 ILE A CA 1
ATOM 861 C C . ILE A 1 106 ? -3.184 -2.686 -0.888 1.00 86.94 106 ILE A C 1
ATOM 863 O O . ILE A 1 106 ? -2.376 -3.498 -0.452 1.00 86.94 106 ILE A O 1
ATOM 867 N N . TYR A 1 107 ? -3.330 -2.455 -2.173 1.00 87.06 107 TYR A N 1
ATOM 868 C CA . TYR A 1 107 ? -2.649 -3.196 -3.201 1.00 87.06 107 TYR A CA 1
ATOM 869 C C . TYR A 1 107 ? -1.599 -2.331 -3.896 1.00 87.06 107 TYR A C 1
ATOM 871 O O . TYR A 1 107 ? -1.774 -1.124 -4.052 1.00 87.06 107 TYR A O 1
ATOM 879 N N . PHE A 1 108 ? -0.521 -2.959 -4.356 1.00 86.62 108 PHE A N 1
ATOM 880 C CA . PHE A 1 108 ? 0.551 -2.312 -5.106 1.00 86.62 108 PHE A CA 1
ATOM 881 C C . PHE A 1 108 ? 0.715 -2.993 -6.464 1.00 86.62 108 PHE A C 1
ATOM 883 O O . PHE A 1 108 ? 1.009 -4.188 -6.529 1.00 86.62 108 PHE A O 1
ATOM 890 N N . LEU A 1 109 ? 0.538 -2.235 -7.547 1.00 79.81 109 LEU A N 1
ATOM 891 C CA . LEU A 1 109 ? 0.740 -2.691 -8.920 1.00 79.81 109 LEU A CA 1
ATOM 892 C C . LEU A 1 109 ? 1.968 -2.003 -9.504 1.00 79.81 109 LEU A C 1
ATOM 894 O O . LEU A 1 109 ? 1.966 -0.798 -9.703 1.00 79.81 109 LEU A O 1
ATOM 898 N N . ALA A 1 110 ? 3.001 -2.755 -9.845 1.00 71.38 110 ALA A N 1
ATOM 899 C CA . ALA A 1 110 ? 4.075 -2.229 -10.673 1.00 71.38 110 ALA A CA 1
ATOM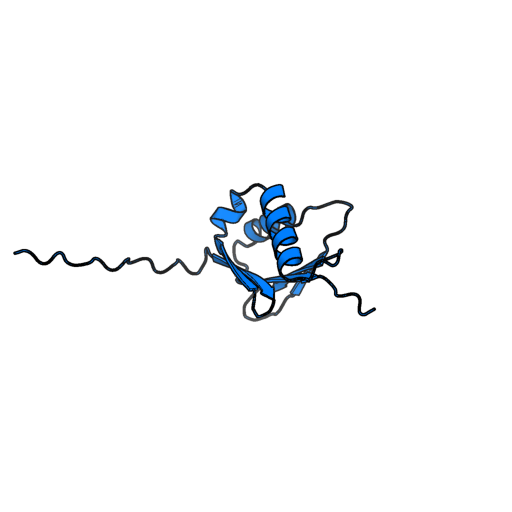 900 C C . ALA A 1 110 ? 3.861 -2.722 -12.103 1.00 71.38 110 ALA A C 1
ATOM 902 O O . ALA A 1 110 ? 3.880 -3.932 -12.351 1.00 71.38 110 ALA A O 1
ATOM 903 N N . ASP A 1 111 ? 3.594 -1.799 -13.026 1.00 61.09 111 ASP A N 1
ATOM 904 C CA . ASP A 1 111 ? 3.198 -2.142 -14.389 1.00 61.09 111 ASP A CA 1
ATOM 905 C C . ASP A 1 111 ? 4.337 -2.888 -15.091 1.00 61.09 111 ASP A C 1
ATOM 907 O O . ASP A 1 111 ? 5.379 -2.316 -15.412 1.00 61.09 111 ASP A O 1
ATOM 911 N N . LYS A 1 112 ? 4.178 -4.196 -15.327 1.00 51.34 112 LYS A N 1
ATOM 912 C CA . LYS A 1 112 ? 5.048 -4.899 -16.269 1.00 51.34 112 LYS A CA 1
ATOM 913 C C . LYS A 1 112 ? 4.764 -4.313 -17.633 1.00 51.34 112 LYS A C 1
ATOM 915 O O . LYS A 1 112 ? 3.844 -4.773 -18.300 1.00 51.34 112 LYS A O 1
ATOM 920 N N . LYS A 1 113 ? 5.623 -3.383 -18.074 1.00 47.03 113 LYS A N 1
ATOM 921 C CA . LYS A 1 113 ? 5.845 -3.157 -19.502 1.00 47.03 113 LYS A CA 1
ATOM 922 C C . LYS A 1 113 ? 5.945 -4.537 -20.145 1.00 47.03 113 LYS A C 1
ATOM 924 O O . LYS A 1 113 ? 6.935 -5.244 -19.954 1.00 47.03 113 LYS A O 1
ATOM 929 N N . GLN A 1 114 ? 4.883 -4.940 -20.835 1.00 41.47 114 GLN A N 1
ATOM 930 C CA . GLN A 1 114 ? 4.929 -6.047 -21.768 1.00 41.47 114 GLN A CA 1
ATOM 931 C C . GLN A 1 114 ? 5.824 -5.547 -22.898 1.00 41.47 114 GLN A C 1
ATOM 933 O O . GLN A 1 114 ? 5.382 -4.771 -23.744 1.00 41.47 114 GLN A O 1
ATOM 938 N N . ILE A 1 115 ? 7.112 -5.871 -22.813 1.00 38.75 115 ILE A N 1
ATOM 939 C CA . ILE A 1 115 ? 8.026 -5.793 -23.951 1.00 38.75 115 ILE A CA 1
ATOM 940 C C . ILE A 1 115 ? 7.981 -7.153 -24.633 1.00 38.75 115 ILE A C 1
ATOM 942 O O . ILE A 1 115 ? 8.108 -8.162 -23.899 1.00 38.75 115 ILE A O 1
#

Sequence (115 aa):
MSKRKQSKPDSEPNSTDTIELIFSHSHKVPVKKSQLLLDNEKKITQFVEDTLRYINSFNFPYEMFYYEGDDKEICHSIVSDESTRSIGTSLKELIKSDQGKKIEEIYFLADKKQI

Organism: NCBI:txid658196

Foldseek 3Di:
DDDPPPDDPPPPDPLQQWAWEAADPPDIDIDGLVVLLVDDLVVVLVVSQVVCVVVVLPAPWKWKWWAWDDPDGDIDIDIPDPPDDGVSRVSNVVSVVVPPRRTHYMYMHRDPPPD